Protein AF-A0A527GIY8-F1 (afdb_monomer_lite)

Sequence (95 aa):
AVPVINENDTVATSEIRYGDNDRLAARVATMMGADLLVLLSDIDGLYTAPPARDPQAKFIPVVDRITPDIEAMAGAAASELSRGGMRTKLDAGKI

pLDDT: mean 83.68, std 14.97, range [42.03, 97.19]

Foldseek 3Di:
DDDDDDDPPPPDDPVRDPLAVLQVQLVVCVVVVHPDDDDDDPDPAFWQADCVVDVPIDDDPDDPDDDPSSLVRQPDDPDPPPSDGRNSNSVSVVD

Secondary structure (DSSP, 8-state):
--------TTT--TTT----HHHHHHHHHHHHT-S------SS-S-BSS-TTT-TT--B----SS--HHHHHHT-S-S-TT---SHHHHHHHTT-

Radius of gyration: 14.75 Å; chains: 1; bounding box: 36×28×41 Å

Structure (mmCIF, N/CA/C/O backbone):
data_AF-A0A527GIY8-F1
#
_entry.id   AF-A0A527GIY8-F1
#
loop_
_atom_site.group_PDB
_atom_site.id
_atom_site.type_symbol
_atom_site.label_atom_id
_atom_site.label_alt_id
_atom_site.label_comp_id
_atom_site.label_asym_id
_atom_site.label_entity_id
_atom_site.label_seq_id
_atom_site.pdbx_PDB_ins_code
_atom_site.Cartn_x
_atom_site.Cartn_y
_atom_site.Cartn_z
_atom_site.occupancy
_atom_site.B_iso_or_equiv
_atom_site.auth_seq_id
_atom_site.auth_comp_id
_atom_site.auth_asym_id
_atom_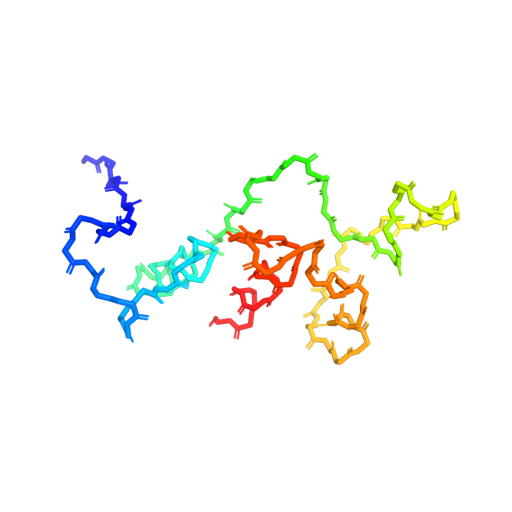site.auth_atom_id
_atom_site.pdbx_PDB_model_num
ATOM 1 N N . ALA A 1 1 ? -22.703 3.560 12.834 1.00 86.56 1 ALA A N 1
ATOM 2 C CA . ALA A 1 1 ? -21.893 4.761 12.534 1.00 86.56 1 ALA A CA 1
ATOM 3 C C . ALA A 1 1 ? -20.667 4.330 11.739 1.00 86.56 1 ALA A C 1
ATOM 5 O O . ALA A 1 1 ? -20.277 3.177 11.878 1.00 86.56 1 ALA A O 1
ATOM 6 N N . VAL A 1 2 ? -20.088 5.208 10.915 1.00 92.06 2 VAL A N 1
ATOM 7 C CA . VAL A 1 2 ? -18.839 4.918 10.187 1.00 92.06 2 VAL A CA 1
ATOM 8 C C . VAL A 1 2 ? -17.667 5.437 11.027 1.00 92.06 2 VAL A C 1
ATOM 10 O O . VAL A 1 2 ? -17.660 6.632 11.330 1.00 92.06 2 VAL A O 1
ATOM 13 N N . PRO A 1 3 ? -16.722 4.583 11.462 1.00 92.56 3 PRO A N 1
ATOM 14 C CA . PRO A 1 3 ? -15.576 5.033 12.241 1.00 92.56 3 PRO A CA 1
ATOM 15 C C . PRO A 1 3 ? -14.633 5.865 11.366 1.00 92.56 3 PRO A C 1
ATOM 17 O O . PRO A 1 3 ? -14.299 5.470 10.252 1.00 92.56 3 PRO A O 1
ATOM 20 N N . VAL A 1 4 ? -14.196 7.010 11.888 1.00 93.00 4 VAL A N 1
ATOM 21 C CA . VAL A 1 4 ? -13.169 7.854 11.267 1.00 93.00 4 VAL A CA 1
ATOM 22 C C . VAL A 1 4 ? -11.950 7.812 12.171 1.00 93.00 4 VAL A C 1
ATOM 24 O O . VAL A 1 4 ? -12.022 8.216 13.330 1.00 93.00 4 VAL A O 1
ATOM 27 N N . ILE A 1 5 ? -10.855 7.269 11.651 1.00 91.88 5 ILE A N 1
ATOM 28 C CA . ILE A 1 5 ? -9.633 7.007 12.409 1.00 91.88 5 ILE A CA 1
ATOM 29 C C . ILE A 1 5 ? -8.507 7.823 11.782 1.00 91.88 5 ILE A C 1
ATOM 31 O O . ILE A 1 5 ? -8.382 7.877 10.561 1.00 91.88 5 ILE A O 1
ATOM 35 N N . ASN A 1 6 ? -7.701 8.460 12.625 1.00 89.44 6 ASN A N 1
ATOM 36 C CA . ASN A 1 6 ? -6.496 9.169 12.220 1.00 89.44 6 ASN A CA 1
ATOM 37 C C . ASN A 1 6 ? -5.429 9.033 13.310 1.00 89.44 6 ASN A C 1
ATOM 39 O O . ASN A 1 6 ? -5.755 8.765 14.471 1.00 89.44 6 ASN A O 1
ATOM 43 N N . GLU A 1 7 ? -4.167 9.252 12.947 1.00 84.94 7 GLU A N 1
ATOM 44 C CA . GLU A 1 7 ? -3.100 9.399 13.928 1.00 84.94 7 GLU A CA 1
ATOM 45 C C . GLU A 1 7 ? -3.368 10.611 14.839 1.00 84.94 7 GLU A C 1
ATOM 47 O O . GLU A 1 7 ? -3.803 11.681 14.401 1.00 84.94 7 GLU A O 1
ATOM 52 N N . ASN A 1 8 ? -3.127 10.440 16.140 1.00 81.88 8 ASN A N 1
ATOM 53 C CA . ASN A 1 8 ? -3.270 11.520 17.109 1.00 81.88 8 ASN A CA 1
ATOM 54 C C . ASN A 1 8 ? -2.003 12.391 17.140 1.00 81.88 8 ASN A C 1
ATOM 56 O O . ASN A 1 8 ? -1.189 12.324 18.065 1.00 81.88 8 ASN A O 1
ATOM 60 N N . ASP A 1 9 ? -1.851 13.219 16.108 1.00 73.31 9 ASP A N 1
ATOM 61 C CA . ASP A 1 9 ? -0.675 14.064 15.880 1.00 73.31 9 ASP A CA 1
ATOM 62 C C . ASP A 1 9 ? -0.411 15.111 16.975 1.00 73.31 9 ASP A C 1
ATOM 64 O O . ASP A 1 9 ? 0.713 15.612 17.080 1.00 73.31 9 ASP A O 1
ATOM 68 N N . THR A 1 10 ? -1.416 15.460 17.784 1.00 64.88 10 THR A N 1
ATOM 69 C CA . THR A 1 10 ? -1.330 16.532 18.790 1.00 64.88 10 THR A CA 1
ATOM 70 C C . THR A 1 10 ? -0.710 16.082 20.110 1.00 64.88 10 THR A C 1
ATOM 72 O O . THR A 1 10 ? -0.191 16.921 20.844 1.00 64.88 10 THR A O 1
ATOM 75 N N 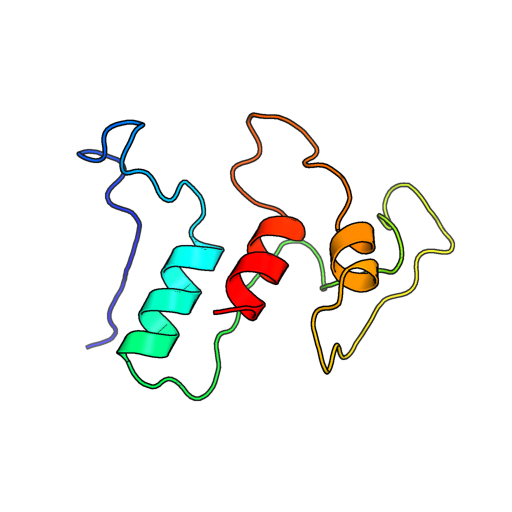. VAL A 1 11 ? -0.732 14.779 20.409 1.00 65.62 11 VAL A N 1
ATOM 76 C CA . VAL A 1 11 ? -0.221 14.213 21.674 1.00 65.62 11 VAL A CA 1
ATOM 77 C C . VAL A 1 11 ? 0.935 13.234 21.444 1.00 65.62 11 VAL A C 1
ATOM 79 O O . VAL A 1 11 ? 1.722 12.988 22.356 1.00 65.62 11 VAL A O 1
ATOM 82 N N . ALA A 1 12 ? 1.082 12.688 20.234 1.00 60.28 12 ALA A N 1
ATOM 83 C CA . ALA A 1 12 ? 2.161 11.760 19.922 1.00 60.28 12 ALA A CA 1
ATOM 84 C C . ALA A 1 12 ? 3.533 12.461 19.947 1.00 60.28 12 ALA A C 1
ATOM 86 O O . ALA A 1 12 ? 3.822 13.327 19.113 1.00 60.28 12 ALA A O 1
ATOM 87 N N . THR A 1 13 ? 4.394 12.057 20.885 1.00 55.94 13 THR A N 1
ATOM 88 C CA . THR A 1 13 ? 5.823 12.397 20.885 1.00 55.94 13 THR A CA 1
ATOM 89 C C . THR A 1 13 ? 6.517 11.713 19.703 1.00 55.94 13 THR A C 1
ATOM 91 O O . THR A 1 13 ? 6.025 10.719 19.164 1.00 55.94 13 THR A O 1
ATOM 94 N N . SER A 1 14 ? 7.673 12.225 19.273 1.00 56.72 14 SER A N 1
ATOM 95 C CA . SER A 1 14 ? 8.433 11.695 18.125 1.00 56.72 14 SER A CA 1
ATOM 96 C C . SER A 1 14 ? 8.807 10.210 18.234 1.00 56.72 14 SER A C 1
ATOM 98 O O . SER A 1 14 ? 9.130 9.595 17.227 1.00 56.72 14 SER A O 1
ATOM 100 N N . GLU A 1 15 ? 8.748 9.636 19.435 1.00 48.28 15 GLU A N 1
ATOM 101 C CA . GLU A 1 15 ? 9.057 8.233 19.732 1.00 48.28 15 GLU A CA 1
ATOM 102 C C . GLU A 1 15 ? 7.874 7.280 19.476 1.00 48.28 15 GLU A C 1
ATOM 104 O O . GLU A 1 15 ? 8.079 6.079 19.330 1.00 48.28 15 GLU A O 1
ATOM 109 N N . ILE A 1 16 ? 6.641 7.802 19.423 1.00 55.69 16 ILE A N 1
ATOM 110 C CA . ILE A 1 16 ? 5.394 7.014 19.337 1.00 55.69 16 ILE A CA 1
ATOM 111 C C . ILE A 1 16 ? 4.653 7.274 18.013 1.00 55.69 16 ILE A C 1
ATOM 113 O O . ILE A 1 16 ? 3.663 6.613 17.705 1.00 55.69 16 ILE A O 1
ATOM 117 N N . ARG A 1 17 ? 5.131 8.217 17.195 1.00 57.47 17 ARG A N 1
ATOM 118 C CA . ARG A 1 17 ? 4.538 8.487 15.882 1.00 57.47 17 ARG A CA 1
ATOM 119 C C . ARG A 1 17 ? 4.754 7.310 14.933 1.00 57.47 17 ARG A C 1
ATOM 121 O O . ARG A 1 17 ? 5.887 6.937 14.641 1.00 57.47 17 ARG A O 1
ATOM 128 N N . TYR A 1 18 ? 3.657 6.785 14.403 1.00 59.41 18 TYR A N 1
ATOM 129 C CA . TYR A 1 18 ? 3.653 5.940 13.216 1.00 59.41 18 TYR A CA 1
ATOM 130 C C . TYR A 1 18 ? 4.127 6.741 12.007 1.00 59.41 18 TYR A C 1
ATOM 132 O O . TYR A 1 18 ? 4.842 6.194 11.169 1.00 59.41 18 TYR A O 1
ATOM 140 N N . GLY A 1 19 ? 3.772 8.034 11.944 1.00 63.62 19 GLY A N 1
ATOM 141 C CA . GLY A 1 19 ? 4.245 8.982 10.932 1.00 63.62 19 GLY A CA 1
ATOM 142 C C . GLY A 1 19 ? 3.773 8.669 9.510 1.00 63.62 19 GLY A C 1
ATOM 143 O O . GLY A 1 19 ? 4.144 9.385 8.583 1.00 63.62 19 GLY A O 1
ATOM 144 N N . ASP A 1 20 ? 2.974 7.616 9.354 1.00 78.19 20 ASP A N 1
ATOM 145 C CA . ASP A 1 20 ? 2.463 7.068 8.112 1.00 78.19 20 ASP A CA 1
ATOM 146 C C . ASP A 1 20 ? 1.126 6.364 8.391 1.00 78.19 20 ASP A C 1
ATOM 148 O O . ASP A 1 20 ? 1.052 5.354 9.103 1.00 78.19 20 ASP A O 1
ATOM 152 N N . ASN A 1 21 ? 0.058 6.910 7.814 1.00 88.94 21 ASN A N 1
ATOM 153 C CA . ASN A 1 21 ? -1.287 6.369 7.955 1.00 88.94 21 ASN A CA 1
ATOM 154 C C . ASN A 1 21 ? -1.485 5.056 7.173 1.00 88.94 21 ASN A C 1
ATOM 156 O O . ASN A 1 21 ? -2.439 4.344 7.481 1.00 88.94 21 ASN A O 1
ATOM 160 N N . ASP A 1 22 ? -0.600 4.687 6.233 1.00 91.69 22 ASP A N 1
ATOM 161 C CA . ASP A 1 22 ? -0.701 3.410 5.509 1.00 91.69 22 ASP A CA 1
ATOM 162 C C . ASP A 1 22 ? -0.567 2.234 6.499 1.00 91.69 22 ASP A C 1
ATOM 164 O O . ASP A 1 22 ? -1.420 1.344 6.562 1.00 91.69 22 ASP A O 1
ATOM 168 N N . ARG A 1 23 ? 0.461 2.267 7.361 1.00 90.44 23 ARG A N 1
ATOM 169 C CA . ARG A 1 23 ? 0.665 1.257 8.417 1.00 90.44 23 ARG A CA 1
ATOM 170 C C . ARG A 1 23 ? -0.420 1.280 9.492 1.00 90.44 23 ARG A C 1
ATOM 172 O O . ARG A 1 23 ? -0.787 0.220 10.004 1.00 90.44 23 ARG A O 1
ATOM 179 N N . LEU A 1 24 ? -0.921 2.463 9.861 1.00 91.44 24 LEU A N 1
ATOM 180 C CA . LEU A 1 24 ? -2.038 2.579 10.803 1.00 91.44 24 LEU A CA 1
ATOM 181 C C . LEU A 1 24 ? -3.291 1.912 10.227 1.00 91.44 24 LEU A C 1
ATOM 183 O O . LEU A 1 24 ? -3.920 1.103 10.909 1.00 91.44 24 LEU A O 1
ATOM 187 N N . ALA A 1 25 ? -3.618 2.207 8.969 1.00 93.88 25 ALA A N 1
ATOM 188 C CA . ALA A 1 25 ? -4.774 1.647 8.286 1.00 93.88 25 ALA A CA 1
ATOM 189 C C . ALA A 1 25 ? -4.682 0.119 8.174 1.00 93.88 25 ALA A C 1
ATOM 191 O O . ALA A 1 25 ? -5.663 -0.558 8.471 1.00 93.88 25 ALA A O 1
ATOM 192 N N . ALA A 1 26 ? -3.503 -0.430 7.857 1.00 95.12 26 ALA A N 1
ATOM 193 C CA . ALA A 1 26 ? -3.281 -1.877 7.856 1.00 95.12 26 ALA A CA 1
ATOM 194 C C . ALA A 1 26 ? -3.533 -2.516 9.221 1.00 95.12 26 ALA A C 1
ATOM 196 O O . ALA A 1 26 ? -4.311 -3.458 9.324 1.00 95.12 26 ALA A O 1
ATOM 197 N N . ARG A 1 27 ? -2.981 -1.954 10.301 1.00 94.06 27 ARG A N 1
ATOM 198 C CA . ARG A 1 27 ? -3.228 -2.483 11.653 1.00 94.06 27 ARG A CA 1
ATOM 199 C C . ARG A 1 27 ? -4.699 -2.419 12.041 1.00 94.06 27 ARG A C 1
ATOM 201 O O . ARG A 1 27 ? -5.208 -3.361 12.639 1.00 94.06 27 ARG A O 1
ATOM 208 N N . VAL A 1 28 ? -5.376 -1.318 11.721 1.00 94.88 28 VAL A N 1
ATOM 209 C CA . VAL A 1 28 ? -6.816 -1.168 11.959 1.00 94.88 28 VAL A CA 1
ATOM 210 C C . VAL A 1 28 ? -7.600 -2.224 11.181 1.00 94.88 28 VAL A C 1
ATOM 212 O O . VAL A 1 28 ? -8.446 -2.890 11.774 1.00 94.88 28 VAL A O 1
ATOM 215 N N . ALA A 1 29 ? -7.288 -2.426 9.899 1.00 96.50 29 ALA A N 1
ATOM 216 C CA . ALA A 1 29 ? -7.914 -3.443 9.061 1.00 96.50 29 ALA A CA 1
ATOM 217 C C . ALA A 1 29 ? -7.732 -4.851 9.654 1.00 96.50 29 ALA A C 1
ATOM 219 O O . ALA A 1 29 ? -8.720 -5.564 9.831 1.00 96.50 29 ALA A O 1
ATOM 220 N N . THR A 1 30 ? -6.512 -5.213 10.070 1.00 95.38 30 THR A N 1
ATOM 221 C CA . THR A 1 30 ? -6.226 -6.496 10.732 1.00 95.38 30 THR A CA 1
ATOM 222 C C . THR A 1 30 ? -6.999 -6.646 12.046 1.00 95.38 30 THR A C 1
ATOM 224 O O . THR A 1 30 ? -7.618 -7.681 12.278 1.00 95.38 30 THR A O 1
ATOM 227 N N . MET A 1 31 ? -7.015 -5.617 12.905 1.00 95.19 31 MET A N 1
ATOM 228 C CA . MET A 1 31 ? -7.724 -5.655 14.195 1.00 95.19 31 MET A CA 1
ATOM 229 C C . MET A 1 31 ? -9.241 -5.786 14.036 1.00 95.19 31 MET A C 1
ATOM 231 O O . MET A 1 31 ? -9.898 -6.389 14.881 1.00 95.19 31 MET A O 1
ATOM 235 N N . MET A 1 32 ? -9.798 -5.214 12.970 1.00 94.94 32 MET A N 1
ATOM 236 C CA . MET A 1 32 ? -11.224 -5.296 12.664 1.00 94.94 32 MET A CA 1
ATOM 237 C C . MET A 1 32 ? -11.604 -6.568 11.894 1.00 94.94 32 MET A C 1
ATOM 239 O O . MET A 1 32 ? -12.795 -6.812 11.716 1.00 94.94 32 MET A O 1
ATOM 243 N N . GLY A 1 33 ? -10.629 -7.368 11.446 1.00 96.06 33 GLY A N 1
ATOM 244 C CA . GLY A 1 33 ? -10.872 -8.529 10.588 1.00 96.06 33 GLY A CA 1
ATOM 245 C C . GLY A 1 33 ? -11.422 -8.140 9.214 1.00 96.06 33 GLY A C 1
ATOM 246 O O . GLY A 1 33 ? -12.330 -8.795 8.715 1.00 96.06 33 GLY A O 1
ATOM 247 N N . ALA A 1 34 ? -10.933 -7.040 8.637 1.00 97.19 34 ALA A N 1
ATOM 248 C CA . ALA A 1 34 ? -11.381 -6.567 7.333 1.00 97.19 34 ALA A CA 1
ATOM 249 C C . ALA A 1 34 ? -10.916 -7.499 6.200 1.00 97.19 34 ALA A C 1
ATOM 251 O O . ALA A 1 34 ? -9.764 -7.927 6.180 1.00 97.19 34 ALA A O 1
ATOM 252 N N . ASP A 1 35 ? -11.789 -7.739 5.219 1.00 97.00 35 ASP A N 1
ATOM 253 C CA . ASP A 1 35 ? -11.463 -8.544 4.031 1.00 97.00 35 ASP A CA 1
ATOM 254 C C . ASP A 1 35 ? -10.537 -7.811 3.044 1.00 97.00 35 ASP A C 1
ATOM 256 O O . ASP A 1 35 ? -9.859 -8.439 2.231 1.00 97.00 35 ASP A O 1
ATOM 260 N N . LEU A 1 36 ? -10.533 -6.473 3.076 1.00 96.25 36 LEU A N 1
ATOM 261 C CA . LEU A 1 36 ? -9.792 -5.636 2.136 1.00 96.25 36 LEU A CA 1
ATOM 262 C C . LEU A 1 36 ? -9.397 -4.295 2.765 1.00 96.25 36 LEU A C 1
ATOM 264 O O . LEU A 1 36 ? -10.227 -3.597 3.350 1.00 96.25 36 LEU A O 1
ATOM 268 N N . LEU A 1 37 ? -8.141 -3.902 2.547 1.00 95.81 37 LEU A N 1
ATOM 269 C CA . LEU A 1 37 ? -7.641 -2.550 2.772 1.00 95.81 37 LEU A CA 1
ATOM 270 C C . LEU A 1 37 ? -7.431 -1.854 1.424 1.00 95.81 37 LEU A C 1
ATOM 272 O O . LEU A 1 37 ? -6.706 -2.357 0.570 1.00 95.81 37 LEU A O 1
ATOM 276 N N . VAL A 1 38 ? -8.025 -0.672 1.252 1.00 95.94 38 VAL A N 1
ATOM 277 C CA . VAL A 1 38 ? -7.836 0.162 0.058 1.00 95.94 38 VAL A CA 1
ATOM 278 C C . VAL A 1 38 ? -7.030 1.402 0.433 1.00 95.94 38 VAL A C 1
ATOM 280 O O . VAL A 1 38 ? -7.505 2.245 1.192 1.00 95.94 38 VAL A O 1
ATOM 283 N N . LEU A 1 39 ? -5.819 1.521 -0.117 1.00 93.56 39 LEU A N 1
ATOM 284 C CA . LEU A 1 39 ? -4.958 2.695 0.038 1.00 93.56 39 LEU A CA 1
ATOM 285 C C . LEU A 1 39 ? -5.084 3.582 -1.206 1.00 93.56 39 LEU A C 1
ATOM 287 O O . LEU A 1 39 ? -4.631 3.209 -2.286 1.00 93.56 39 LEU A O 1
ATOM 291 N N . LEU A 1 40 ? -5.709 4.751 -1.064 1.00 92.31 40 LEU A N 1
ATOM 292 C CA . LEU A 1 40 ? -5.859 5.717 -2.155 1.00 92.31 40 LEU A CA 1
ATOM 293 C C . LEU A 1 40 ? -4.612 6.605 -2.247 1.00 92.31 40 LEU A C 1
ATOM 295 O O . LEU A 1 40 ? -4.168 7.155 -1.240 1.00 92.31 40 LEU A O 1
ATOM 299 N N . SER A 1 41 ? -4.060 6.757 -3.452 1.00 87.75 41 SER A N 1
ATOM 300 C CA . SER A 1 41 ? -2.872 7.577 -3.720 1.00 87.75 41 SER A CA 1
ATOM 301 C C . SER A 1 41 ? -3.077 8.445 -4.959 1.00 87.75 41 SER A C 1
ATOM 303 O O . SER A 1 41 ? -3.971 8.216 -5.767 1.00 87.75 41 SER A O 1
ATOM 305 N N . ASP A 1 42 ? -2.201 9.427 -5.110 1.00 85.69 42 ASP A N 1
ATOM 306 C CA . ASP A 1 42 ? -1.972 10.237 -6.310 1.00 85.69 42 ASP A CA 1
ATOM 307 C C . ASP A 1 42 ? -1.240 9.496 -7.450 1.00 85.69 42 ASP A C 1
ATOM 309 O O . ASP A 1 42 ? -1.045 10.061 -8.525 1.00 85.69 42 ASP A O 1
ATOM 313 N N . ILE A 1 43 ? -0.843 8.240 -7.227 1.00 85.25 43 ILE A N 1
ATOM 314 C CA . ILE A 1 43 ? -0.303 7.324 -8.233 1.00 85.25 43 ILE A CA 1
ATOM 315 C C . ILE A 1 43 ? -1.193 6.084 -8.327 1.00 85.25 43 ILE A C 1
ATOM 317 O O . ILE A 1 43 ? -1.689 5.595 -7.313 1.00 85.25 43 ILE A O 1
ATOM 321 N N . ASP A 1 44 ? -1.345 5.542 -9.534 1.00 88.75 44 ASP A N 1
ATOM 322 C CA . ASP A 1 44 ? -2.257 4.420 -9.803 1.00 88.75 44 ASP A CA 1
ATOM 323 C C . ASP A 1 44 ? -1.861 3.108 -9.102 1.00 88.75 44 ASP A C 1
ATOM 325 O O . ASP A 1 44 ? -2.673 2.195 -8.973 1.00 88.75 44 ASP A O 1
ATOM 329 N N . GLY A 1 45 ? -0.606 2.987 -8.662 1.00 91.56 45 GLY A N 1
ATOM 330 C CA . GLY A 1 45 ? -0.099 1.829 -7.931 1.00 91.56 45 GLY A CA 1
ATOM 331 C C . GLY A 1 45 ? 1.399 1.627 -8.130 1.00 91.56 45 GLY A C 1
ATOM 332 O O . GLY A 1 45 ? 2.146 2.589 -8.324 1.00 91.56 45 GLY A O 1
ATOM 333 N N . LEU A 1 46 ? 1.851 0.374 -8.037 1.00 93.00 46 LEU A N 1
ATOM 334 C CA . LEU A 1 46 ? 3.265 0.020 -8.137 1.00 93.00 46 LEU A CA 1
ATOM 335 C C . LEU A 1 46 ? 3.724 -0.030 -9.601 1.00 93.00 46 LEU A C 1
ATOM 337 O O . LEU A 1 46 ? 3.053 -0.595 -10.461 1.00 93.00 46 LEU A O 1
ATOM 341 N N . TYR A 1 47 ? 4.909 0.515 -9.863 1.00 92.56 47 TYR A N 1
ATOM 342 C CA . TYR A 1 47 ? 5.583 0.452 -11.157 1.00 92.56 47 TYR A CA 1
ATOM 343 C C . TYR A 1 47 ? 6.965 -0.190 -11.001 1.00 92.56 47 TYR A C 1
ATOM 345 O O . TYR A 1 47 ? 7.559 -0.133 -9.926 1.00 92.56 47 TYR A O 1
ATOM 353 N N . THR A 1 48 ? 7.510 -0.752 -12.084 1.00 91.88 48 THR A N 1
ATOM 354 C CA . THR A 1 48 ? 8.867 -1.338 -12.098 1.00 91.88 48 THR A CA 1
ATOM 355 C C . THR A 1 48 ? 9.975 -0.319 -11.815 1.00 91.88 48 THR A C 1
ATOM 357 O O . THR A 1 48 ? 11.067 -0.696 -11.401 1.00 91.88 48 THR A O 1
ATOM 360 N N . ALA A 1 49 ? 9.708 0.962 -12.069 1.00 86.62 49 ALA A N 1
ATOM 361 C CA . ALA A 1 49 ? 10.568 2.104 -11.783 1.00 86.62 49 ALA A CA 1
ATOM 362 C C . ALA A 1 49 ? 9.692 3.361 -11.605 1.00 86.62 49 ALA A C 1
ATOM 364 O O . ALA A 1 49 ? 8.530 3.343 -12.016 1.00 86.62 49 ALA A O 1
ATOM 365 N N . PRO A 1 50 ? 10.201 4.470 -11.032 1.00 83.88 50 PRO A N 1
ATOM 366 C CA . PRO A 1 50 ? 9.433 5.708 -10.920 1.00 83.88 50 PRO A CA 1
ATOM 367 C C . PRO A 1 50 ? 9.011 6.233 -12.310 1.00 83.88 50 PRO A C 1
ATOM 369 O O . PRO A 1 50 ? 9.884 6.662 -13.072 1.00 83.88 50 PRO A O 1
ATOM 372 N N . PRO A 1 51 ? 7.705 6.273 -12.647 1.00 85.62 51 PRO A N 1
ATOM 373 C CA . PRO A 1 51 ? 7.246 6.605 -14.002 1.00 85.62 51 PRO A CA 1
ATOM 374 C C . PRO A 1 51 ? 7.560 8.052 -14.405 1.00 85.62 51 PRO A C 1
ATOM 376 O O . PRO A 1 51 ? 7.696 8.362 -15.583 1.00 85.62 51 PRO A O 1
ATOM 379 N N . ALA A 1 52 ? 7.757 8.940 -13.426 1.00 83.81 52 ALA A N 1
ATOM 380 C CA . ALA A 1 52 ? 8.211 10.309 -13.663 1.00 83.81 52 ALA A CA 1
ATOM 381 C C . ALA A 1 52 ? 9.677 10.407 -14.136 1.00 83.81 52 ALA A C 1
ATOM 383 O O . ALA A 1 52 ? 10.090 11.458 -14.620 1.00 83.81 52 ALA A O 1
ATOM 384 N N . ARG A 1 53 ? 10.486 9.354 -13.948 1.00 84.19 53 ARG A N 1
ATOM 385 C CA . ARG A 1 53 ? 11.924 9.331 -14.281 1.00 84.19 53 ARG A CA 1
ATOM 386 C C . ARG A 1 53 ? 12.271 8.332 -15.377 1.00 84.19 53 ARG A C 1
ATOM 388 O O . ARG A 1 53 ? 13.247 8.552 -16.086 1.00 84.19 53 ARG A O 1
ATOM 395 N N . ASP A 1 54 ? 11.500 7.259 -15.499 1.00 86.19 54 ASP A N 1
ATOM 396 C CA . ASP A 1 54 ? 11.721 6.212 -16.489 1.00 86.19 54 ASP A CA 1
ATOM 397 C C . ASP A 1 54 ? 10.488 6.056 -17.397 1.00 86.19 54 ASP A C 1
ATOM 399 O O . ASP A 1 54 ? 9.469 5.517 -16.959 1.00 86.19 54 ASP A O 1
ATOM 403 N N . PRO A 1 55 ? 10.567 6.478 -18.673 1.00 89.62 55 PRO A N 1
ATOM 404 C CA . PRO A 1 55 ? 9.493 6.283 -19.647 1.00 89.62 55 PRO A CA 1
ATOM 405 C C . PRO A 1 55 ? 9.184 4.811 -19.958 1.00 89.62 55 PRO A C 1
ATOM 407 O O . PRO A 1 55 ? 8.147 4.523 -20.550 1.00 89.62 55 PRO A O 1
ATOM 410 N N . GLN A 1 56 ? 10.084 3.883 -19.619 1.00 92.25 56 GLN A N 1
ATOM 411 C CA . GLN A 1 56 ? 9.888 2.439 -19.774 1.00 92.25 56 GLN A CA 1
ATOM 412 C C . GLN A 1 56 ? 9.290 1.787 -18.519 1.00 92.25 56 GLN A C 1
ATOM 414 O O . GLN A 1 56 ? 9.105 0.566 -18.507 1.00 92.25 56 GLN A O 1
ATOM 419 N N . ALA A 1 57 ? 8.974 2.561 -17.473 1.00 91.88 57 ALA A N 1
ATOM 420 C CA . ALA A 1 57 ? 8.330 2.053 -16.270 1.00 91.88 57 ALA A CA 1
ATOM 421 C C . ALA A 1 57 ? 6.998 1.370 -16.605 1.00 91.88 57 ALA A C 1
ATOM 423 O O . ALA A 1 57 ? 6.116 1.951 -17.238 1.00 91.88 57 ALA A O 1
ATOM 424 N N . LYS A 1 58 ? 6.837 0.126 -16.149 1.00 93.94 58 LYS A N 1
ATOM 425 C CA . LYS A 1 58 ? 5.625 -0.665 -16.375 1.00 93.94 58 LYS A CA 1
ATOM 426 C C . LYS A 1 58 ? 4.816 -0.759 -15.096 1.00 93.94 58 LYS A C 1
ATOM 428 O O . LYS A 1 58 ? 5.374 -1.043 -14.038 1.00 93.94 58 LYS A O 1
ATOM 433 N N . PHE A 1 59 ? 3.510 -0.543 -15.215 1.00 94.38 59 PHE A N 1
ATOM 434 C CA . PHE A 1 59 ? 2.565 -0.747 -14.124 1.00 94.38 59 PHE A CA 1
ATOM 435 C C . PHE A 1 59 ? 2.490 -2.230 -13.751 1.00 94.38 59 PHE A C 1
ATOM 437 O O . PHE A 1 59 ? 2.460 -3.096 -14.630 1.00 94.38 59 PHE A O 1
ATOM 444 N N . ILE A 1 60 ? 2.447 -2.512 -12.451 1.00 94.94 60 ILE A N 1
ATOM 445 C CA . ILE A 1 60 ? 2.339 -3.858 -11.897 1.00 94.94 60 ILE A CA 1
ATOM 446 C C . ILE A 1 60 ? 0.919 -4.015 -11.341 1.00 94.94 60 ILE A C 1
ATOM 448 O O . ILE A 1 60 ? 0.641 -3.525 -10.247 1.00 94.94 60 ILE A O 1
ATOM 452 N N . PRO A 1 61 ? 0.006 -4.679 -12.074 1.00 95.38 61 PRO A N 1
ATOM 453 C CA . PRO A 1 61 ? -1.403 -4.733 -11.692 1.00 95.38 61 PRO A CA 1
ATOM 454 C C . PRO A 1 61 ? -1.663 -5.613 -10.467 1.00 95.38 61 PRO A C 1
ATOM 456 O O . PRO A 1 61 ? -2.627 -5.378 -9.745 1.00 95.38 61 PRO A O 1
ATOM 459 N N . VAL A 1 62 ? -0.831 -6.634 -10.247 1.00 95.88 62 VAL A N 1
ATOM 460 C CA . VAL A 1 62 ? -0.972 -7.588 -9.144 1.00 95.88 62 VAL A CA 1
ATOM 461 C C . VAL A 1 62 ? 0.409 -7.953 -8.614 1.00 95.88 62 VAL A C 1
ATOM 463 O O . VAL A 1 62 ? 1.327 -8.230 -9.386 1.00 95.88 62 VAL A O 1
ATOM 466 N N . VAL A 1 63 ? 0.532 -7.970 -7.289 1.00 95.62 63 VAL A N 1
ATOM 467 C CA . VAL A 1 63 ? 1.695 -8.477 -6.559 1.00 95.62 63 VAL A CA 1
ATOM 468 C C . VAL A 1 63 ? 1.198 -9.555 -5.603 1.00 95.62 63 VAL A C 1
ATOM 470 O O . VAL A 1 63 ? 0.623 -9.239 -4.567 1.00 95.62 63 VAL A O 1
ATOM 473 N N . ASP A 1 64 ? 1.424 -10.827 -5.934 1.00 95.06 64 ASP A N 1
ATOM 474 C CA . ASP A 1 64 ? 0.976 -11.947 -5.090 1.00 95.06 64 ASP A CA 1
ATOM 475 C C . ASP A 1 64 ? 1.731 -12.019 -3.758 1.00 95.06 64 ASP A C 1
ATOM 477 O O . ASP A 1 64 ? 1.213 -12.484 -2.744 1.00 95.06 64 ASP A O 1
ATOM 481 N N . ARG A 1 65 ? 2.996 -11.584 -3.763 1.00 94.56 65 ARG A N 1
ATOM 482 C CA . ARG A 1 65 ? 3.850 -11.560 -2.578 1.00 94.56 65 ARG A CA 1
ATOM 483 C C . ARG A 1 65 ? 4.850 -10.422 -2.657 1.00 94.56 65 ARG A C 1
ATOM 485 O O . ARG A 1 65 ? 5.543 -10.265 -3.660 1.00 94.56 65 ARG A O 1
ATOM 492 N N . ILE A 1 66 ? 4.988 -9.695 -1.555 1.00 94.19 66 ILE A N 1
ATOM 493 C CA . ILE A 1 66 ? 6.007 -8.658 -1.405 1.00 94.19 66 ILE A CA 1
ATOM 494 C C . ILE A 1 66 ? 7.353 -9.344 -1.153 1.00 94.19 66 ILE A C 1
ATOM 496 O O . ILE A 1 66 ? 7.588 -9.933 -0.098 1.00 94.19 66 ILE A O 1
ATOM 500 N N . THR A 1 67 ? 8.214 -9.328 -2.167 1.00 94.38 67 THR A N 1
ATOM 501 C CA . THR A 1 67 ? 9.589 -9.842 -2.116 1.00 94.38 67 THR A CA 1
ATOM 502 C C . THR A 1 67 ? 10.590 -8.687 -2.005 1.00 94.38 67 THR A C 1
ATOM 504 O O . THR A 1 67 ? 10.223 -7.546 -2.288 1.00 94.38 67 THR A O 1
ATOM 507 N N . PRO A 1 68 ? 11.868 -8.954 -1.672 1.00 91.69 68 PRO A N 1
ATOM 508 C CA . PRO A 1 6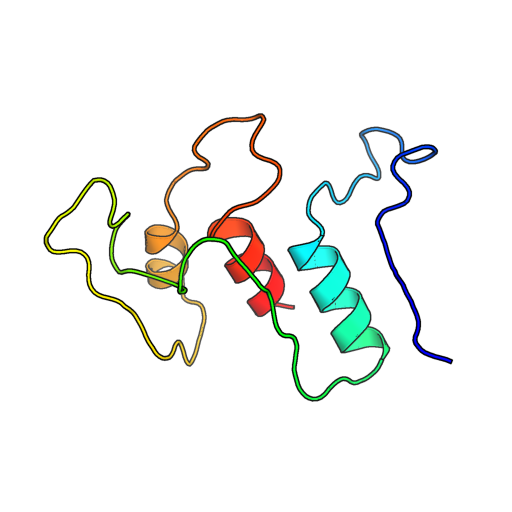8 ? 12.901 -7.916 -1.681 1.00 91.69 68 PRO A CA 1
ATOM 509 C C . PRO A 1 68 ? 13.012 -7.167 -3.019 1.00 91.69 68 PRO A C 1
ATOM 511 O O . PRO A 1 68 ? 13.256 -5.964 -3.030 1.00 91.69 68 PRO A O 1
ATOM 514 N N . ASP A 1 69 ? 12.766 -7.847 -4.145 1.00 91.12 69 ASP A N 1
ATOM 515 C CA . ASP A 1 69 ? 12.763 -7.221 -5.474 1.00 91.12 69 ASP A CA 1
ATOM 516 C C . ASP A 1 69 ? 11.602 -6.231 -5.638 1.00 91.12 69 ASP A C 1
ATOM 518 O O . ASP A 1 69 ? 11.786 -5.151 -6.194 1.00 91.12 69 ASP A O 1
ATOM 522 N N . ILE A 1 70 ? 10.416 -6.562 -5.113 1.00 92.94 70 ILE A N 1
ATOM 523 C CA . ILE A 1 70 ? 9.257 -5.656 -5.090 1.00 92.94 70 ILE A CA 1
ATOM 524 C C . ILE A 1 70 ? 9.538 -4.446 -4.194 1.00 92.94 70 ILE A C 1
ATOM 526 O O . ILE A 1 70 ? 9.240 -3.313 -4.566 1.00 92.94 70 ILE A O 1
ATOM 530 N N . GLU A 1 71 ? 10.148 -4.661 -3.029 1.00 90.38 71 GLU A N 1
ATOM 531 C CA . GLU A 1 71 ? 10.541 -3.568 -2.134 1.00 90.38 71 GLU A CA 1
ATOM 532 C C . GLU A 1 71 ? 11.567 -2.637 -2.788 1.00 90.38 71 GLU A C 1
ATOM 534 O O . GLU A 1 71 ? 11.475 -1.417 -2.642 1.00 90.38 71 GLU A O 1
ATOM 539 N N . ALA A 1 72 ? 12.508 -3.191 -3.558 1.00 87.81 72 ALA A N 1
ATOM 540 C CA . ALA A 1 72 ? 13.500 -2.412 -4.289 1.00 87.81 72 ALA A CA 1
ATOM 541 C C . ALA A 1 72 ? 12.867 -1.497 -5.356 1.00 87.81 72 ALA A C 1
ATOM 543 O O . ALA A 1 72 ? 13.380 -0.400 -5.593 1.00 87.81 72 ALA A O 1
ATOM 544 N N . MET A 1 73 ? 11.730 -1.886 -5.949 1.00 88.88 73 MET A N 1
ATOM 545 C CA . MET A 1 73 ? 11.004 -1.063 -6.933 1.00 88.88 73 MET A CA 1
ATOM 546 C C . MET A 1 73 ? 10.412 0.216 -6.327 1.00 88.88 73 MET A C 1
ATOM 548 O O . MET A 1 73 ? 10.274 1.219 -7.026 1.00 88.88 73 MET A O 1
ATOM 552 N N . ALA A 1 74 ? 10.102 0.225 -5.026 1.00 82.25 74 ALA A N 1
ATOM 553 C CA . ALA A 1 74 ? 9.567 1.407 -4.348 1.00 82.25 74 ALA A CA 1
ATOM 554 C C . ALA A 1 74 ? 10.596 2.543 -4.186 1.00 82.25 74 ALA A C 1
ATOM 556 O O . ALA A 1 74 ? 10.212 3.668 -3.856 1.00 82.25 74 ALA A O 1
ATOM 557 N N . GLY A 1 75 ? 11.881 2.269 -4.442 1.00 70.81 75 GLY A N 1
ATOM 558 C CA . GLY A 1 75 ? 12.967 3.240 -4.363 1.00 70.81 75 GLY A CA 1
ATOM 559 C C . GLY A 1 75 ? 13.221 3.789 -2.952 1.00 70.81 75 GLY A C 1
ATOM 560 O O . GLY A 1 75 ? 12.611 3.391 -1.958 1.00 70.81 75 GLY A O 1
ATOM 561 N N . ALA A 1 76 ? 14.167 4.727 -2.856 1.00 58.22 76 ALA A N 1
ATOM 562 C CA . ALA A 1 76 ? 14.378 5.510 -1.641 1.00 58.22 76 ALA A CA 1
ATOM 563 C C . ALA A 1 76 ? 13.330 6.632 -1.548 1.00 58.22 76 ALA A C 1
ATOM 565 O O . ALA A 1 76 ? 12.939 7.199 -2.571 1.00 58.22 76 ALA A O 1
ATOM 566 N N . ALA A 1 77 ? 12.895 6.968 -0.329 1.00 54.94 77 ALA A N 1
ATOM 567 C CA . ALA A 1 77 ? 11.972 8.076 -0.097 1.00 54.94 77 ALA A CA 1
ATOM 568 C C . ALA A 1 77 ? 12.514 9.365 -0.741 1.00 54.94 77 ALA A C 1
AT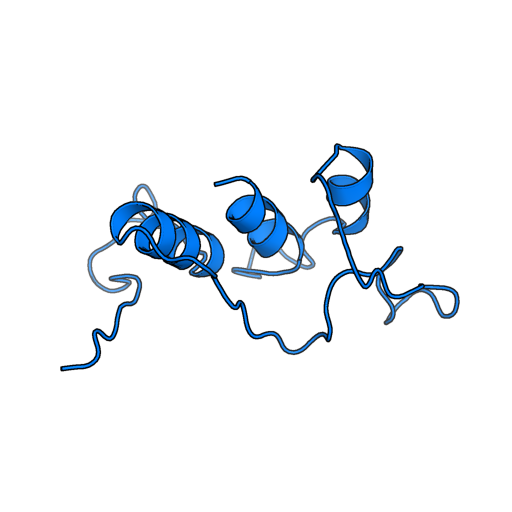OM 570 O O . ALA A 1 77 ? 13.698 9.679 -0.612 1.00 54.94 77 ALA A O 1
ATOM 571 N N . ALA A 1 78 ? 11.652 10.106 -1.443 1.00 52.28 78 ALA A N 1
ATOM 572 C CA . ALA A 1 78 ? 12.053 11.304 -2.181 1.00 52.28 78 ALA A CA 1
ATOM 573 C C . ALA A 1 78 ? 12.571 12.439 -1.269 1.00 52.28 78 ALA A C 1
ATOM 575 O O . ALA A 1 78 ? 13.229 13.354 -1.761 1.00 52.28 78 ALA A O 1
ATOM 576 N N . SER A 1 79 ? 12.319 12.378 0.044 1.00 47.72 79 SER A N 1
ATOM 577 C CA . SER A 1 79 ? 12.988 13.182 1.075 1.00 47.72 79 SER A CA 1
ATOM 578 C C . SER A 1 79 ? 12.725 12.611 2.478 1.00 47.72 79 SER A C 1
ATOM 580 O O . SER A 1 79 ? 11.729 11.915 2.677 1.00 47.72 79 SER A O 1
ATOM 582 N N . GLU A 1 80 ? 13.561 12.958 3.466 1.00 42.03 80 GLU A N 1
ATOM 583 C CA . GLU A 1 80 ? 13.329 12.675 4.902 1.00 42.03 80 GLU A CA 1
ATOM 584 C C . GLU A 1 80 ? 12.015 13.273 5.446 1.00 42.03 80 GLU A C 1
ATOM 586 O O . GLU A 1 80 ? 11.521 12.852 6.488 1.00 42.03 80 GLU A O 1
ATOM 591 N N . LEU A 1 81 ? 11.430 14.248 4.742 1.00 42.50 81 LEU A N 1
ATOM 592 C CA . LEU A 1 81 ? 10.179 14.916 5.112 1.00 42.50 81 LEU A CA 1
ATOM 593 C C . LEU A 1 81 ? 8.940 14.311 4.436 1.00 42.50 81 LEU A C 1
ATOM 595 O O . LEU A 1 81 ? 7.819 14.702 4.765 1.00 42.50 81 LEU A O 1
ATOM 599 N N . SER A 1 82 ? 9.111 13.376 3.499 1.00 52.50 82 SER A N 1
ATOM 600 C CA . SER A 1 82 ? 7.987 12.709 2.846 1.00 52.50 82 SER A CA 1
ATOM 601 C C . SER A 1 82 ? 7.447 11.614 3.770 1.00 52.50 82 SER A C 1
ATOM 603 O O . SER A 1 82 ? 7.980 10.511 3.841 1.00 52.50 82 SER A O 1
ATOM 605 N N . ARG A 1 83 ? 6.396 11.953 4.525 1.00 56.97 83 ARG A N 1
ATOM 606 C CA . ARG A 1 83 ? 5.657 11.069 5.445 1.00 56.97 83 ARG A CA 1
ATOM 607 C C . ARG A 1 83 ? 4.777 10.046 4.704 1.00 56.9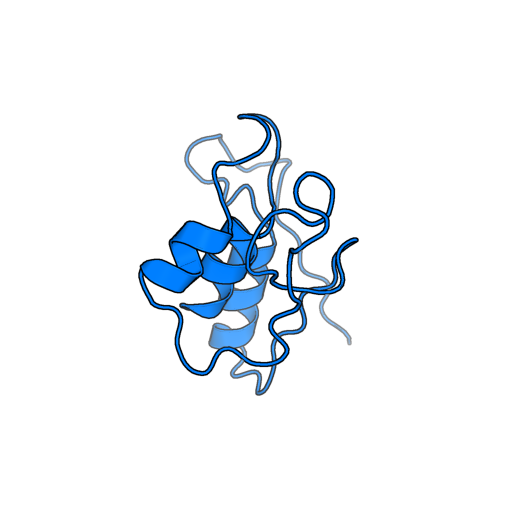7 83 ARG A C 1
ATOM 609 O O . ARG A 1 83 ? 3.577 9.969 4.944 1.00 56.97 83 ARG A O 1
ATOM 616 N N . GLY A 1 84 ? 5.337 9.333 3.729 1.00 66.50 84 GLY A N 1
ATOM 617 C CA . GLY A 1 84 ? 4.585 8.393 2.900 1.00 66.50 84 GLY A CA 1
ATOM 618 C C . GLY A 1 84 ? 5.343 7.922 1.662 1.00 66.50 84 GLY A C 1
ATOM 619 O O . GLY A 1 84 ? 6.548 8.127 1.516 1.00 66.50 84 GLY A O 1
ATOM 620 N N . GLY A 1 85 ? 4.614 7.287 0.748 1.00 82.19 85 GLY A N 1
ATOM 621 C CA . GLY A 1 85 ? 5.103 6.884 -0.568 1.00 82.19 85 GLY A CA 1
ATOM 622 C C . GLY A 1 85 ? 4.749 5.443 -0.908 1.00 82.19 85 GLY A C 1
ATOM 623 O O . GLY A 1 85 ? 3.870 4.839 -0.299 1.00 82.19 85 GLY A O 1
ATOM 624 N N . MET A 1 86 ? 5.432 4.883 -1.906 1.00 88.69 86 MET A N 1
ATOM 625 C CA . MET A 1 86 ? 5.232 3.481 -2.280 1.00 88.69 86 MET A CA 1
ATOM 626 C C . MET A 1 86 ? 5.787 2.528 -1.213 1.00 88.69 86 MET A C 1
ATOM 628 O O . MET A 1 86 ? 5.197 1.490 -0.934 1.00 88.69 86 MET A O 1
ATOM 632 N N . ARG A 1 87 ? 6.892 2.900 -0.554 1.00 87.81 87 ARG A N 1
ATOM 633 C CA . ARG A 1 87 ? 7.521 2.064 0.477 1.00 87.81 87 ARG A CA 1
ATOM 634 C C . ARG A 1 87 ? 6.600 1.818 1.672 1.00 87.81 87 ARG A C 1
ATOM 636 O O . ARG A 1 87 ? 6.499 0.688 2.132 1.00 87.81 87 ARG A O 1
ATOM 643 N N . THR A 1 88 ? 5.902 2.849 2.138 1.00 88.94 88 THR A N 1
ATOM 644 C CA . THR A 1 88 ? 4.949 2.735 3.250 1.00 88.94 88 THR A CA 1
ATOM 645 C C . THR A 1 88 ? 3.748 1.860 2.901 1.00 88.94 88 THR A C 1
ATOM 647 O O . THR A 1 88 ? 3.338 1.037 3.714 1.00 88.94 88 THR A O 1
ATOM 650 N N . LYS A 1 89 ? 3.258 1.939 1.659 1.00 92.19 89 LYS A N 1
ATOM 651 C CA . LYS A 1 89 ? 2.182 1.078 1.133 1.00 92.19 89 LYS A CA 1
ATOM 652 C C . LYS A 1 89 ? 2.600 -0.386 1.074 1.00 92.19 89 LYS A C 1
ATOM 654 O O . LYS A 1 89 ? 1.829 -1.255 1.468 1.00 92.19 89 LYS A O 1
ATOM 659 N N . LEU A 1 90 ? 3.834 -0.661 0.644 1.00 92.62 90 LEU A N 1
ATOM 660 C CA . LEU A 1 90 ? 4.391 -2.015 0.692 1.00 92.62 90 LEU A CA 1
ATOM 661 C C . LEU A 1 90 ? 4.574 -2.502 2.133 1.00 92.62 90 LEU A C 1
ATOM 663 O O . LEU A 1 90 ? 4.292 -3.656 2.434 1.00 92.62 90 LEU A O 1
ATOM 667 N N . ASP A 1 91 ? 5.009 -1.633 3.046 1.00 91.44 91 ASP A N 1
ATOM 668 C CA . ASP A 1 91 ? 5.115 -1.989 4.461 1.00 91.44 91 ASP A CA 1
ATOM 669 C C . ASP A 1 91 ? 3.755 -2.314 5.084 1.00 91.44 91 ASP A C 1
ATOM 671 O O . ASP A 1 91 ? 3.658 -3.267 5.852 1.00 91.44 91 ASP A O 1
ATOM 675 N N . ALA A 1 92 ? 2.712 -1.567 4.721 1.00 93.31 92 ALA A N 1
ATOM 676 C CA . ALA A 1 92 ? 1.335 -1.837 5.111 1.00 93.31 92 ALA A CA 1
ATOM 677 C C . ALA A 1 92 ? 0.821 -3.168 4.536 1.00 93.31 92 ALA A C 1
ATOM 679 O O . ALA A 1 92 ? 0.212 -3.938 5.265 1.00 93.31 92 ALA A O 1
ATOM 680 N N . G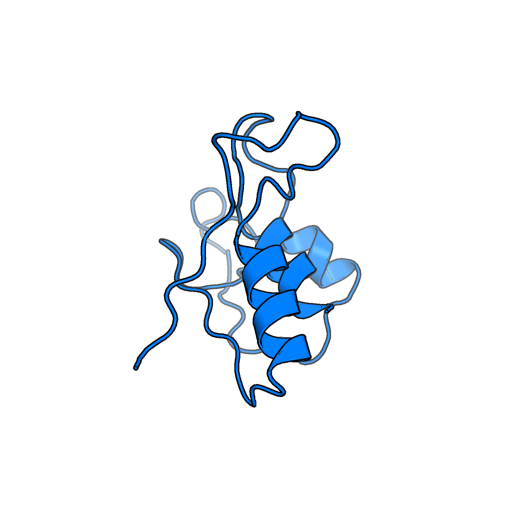LY A 1 93 ? 1.127 -3.485 3.273 1.00 93.00 93 GLY A N 1
ATOM 681 C CA . GLY A 1 93 ? 0.731 -4.747 2.633 1.00 93.00 93 GLY A CA 1
ATOM 682 C C . GLY A 1 93 ? 1.424 -6.008 3.173 1.00 93.00 93 GLY A C 1
ATOM 683 O O . GLY A 1 93 ? 1.057 -7.112 2.781 1.00 93.00 93 GLY A O 1
ATOM 684 N N . LYS A 1 94 ? 2.433 -5.865 4.044 1.00 92.62 94 LYS A N 1
ATOM 685 C CA . LYS A 1 94 ? 3.085 -6.983 4.752 1.00 92.62 94 LYS A CA 1
ATOM 686 C C . LYS A 1 94 ? 2.446 -7.303 6.111 1.00 92.62 94 LYS A C 1
ATOM 688 O O . LYS A 1 94 ? 2.857 -8.285 6.730 1.00 92.62 94 LYS A O 1
ATOM 693 N N . ILE A 1 95 ? 1.548 -6.447 6.603 1.00 90.50 95 ILE A N 1
ATOM 694 C CA . ILE A 1 95 ? 0.841 -6.596 7.888 1.00 90.50 95 ILE A CA 1
ATOM 695 C C . ILE A 1 95 ? -0.433 -7.404 7.658 1.00 90.50 95 ILE A C 1
ATOM 697 O O . ILE A 1 95 ? -0.684 -8.308 8.486 1.00 90.50 95 ILE A O 1
#